Protein AF-A0ABD6PM52-F1 (afdb_monomer)

Foldseek 3Di:
DWWFADPPPRDTDDDDVVVCVVVVQWDQDPPPRDIDRSVCRTPVRDPCPVPDDDPPPPPVVVVVVVVVVVVVVVPPDPVNVVVVVVVVVVPPPPPPVVVVVVCVVVVVVVVVVVVVVVVVVVVVVVVVVVD

Structure (mmCIF, N/CA/C/O backbone):
data_AF-A0ABD6PM52-F1
#
_entry.id   AF-A0ABD6PM52-F1
#
loop_
_atom_site.group_PDB
_atom_site.id
_atom_site.type_symbol
_atom_site.label_atom_id
_atom_site.label_alt_id
_atom_site.label_comp_id
_atom_site.label_asym_id
_atom_site.label_entity_id
_atom_site.label_seq_id
_atom_site.pdbx_PDB_ins_code
_atom_site.Cartn_x
_atom_site.Cartn_y
_atom_site.Cartn_z
_atom_site.occupancy
_atom_site.B_iso_or_equiv
_atom_site.auth_seq_id
_atom_site.auth_comp_id
_atom_site.auth_asym_id
_atom_site.auth_atom_id
_atom_site.pdbx_PDB_model_num
ATOM 1 N N . M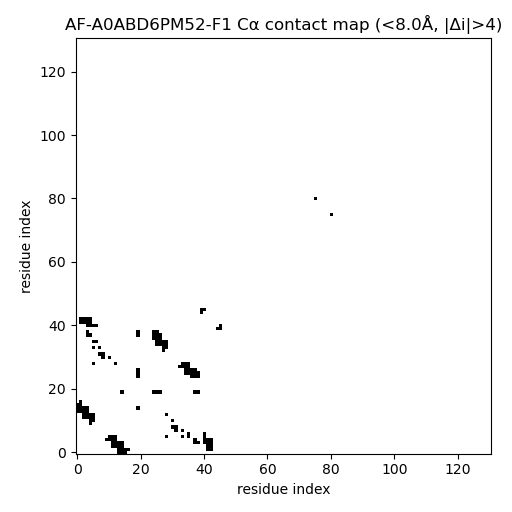ET A 1 1 ? 11.522 3.723 -13.316 1.00 51.62 1 MET A N 1
ATOM 2 C CA . MET A 1 1 ? 11.731 3.542 -11.863 1.00 51.62 1 MET A CA 1
ATOM 3 C C . MET A 1 1 ? 13.218 3.718 -11.607 1.00 51.62 1 MET A C 1
ATOM 5 O O . MET A 1 1 ? 13.972 3.027 -12.286 1.00 51.62 1 MET A O 1
ATOM 9 N N . PRO A 1 2 ? 13.661 4.664 -10.762 1.00 59.06 2 PRO A N 1
ATOM 10 C CA . PRO A 1 2 ? 15.088 4.874 -10.553 1.00 59.06 2 PRO A CA 1
ATOM 11 C C . PRO A 1 2 ? 15.683 3.720 -9.741 1.00 59.06 2 PRO A C 1
ATOM 13 O O . PRO A 1 2 ? 15.197 3.384 -8.662 1.00 59.06 2 PRO A O 1
ATOM 16 N N . ALA A 1 3 ? 16.731 3.104 -10.282 1.00 70.81 3 ALA A N 1
ATOM 17 C CA . ALA A 1 3 ? 17.592 2.206 -9.533 1.00 70.81 3 ALA A CA 1
ATOM 18 C C . ALA A 1 3 ? 18.664 3.055 -8.831 1.00 70.81 3 ALA A C 1
ATOM 20 O O . ALA A 1 3 ? 19.310 3.898 -9.459 1.00 70.81 3 ALA A O 1
ATOM 21 N N . CYS A 1 4 ? 18.828 2.874 -7.524 1.00 73.06 4 CYS A N 1
ATOM 22 C CA . CYS A 1 4 ? 19.946 3.433 -6.766 1.00 73.06 4 CYS A CA 1
ATOM 23 C C . CYS A 1 4 ? 20.904 2.306 -6.380 1.00 73.06 4 CYS A C 1
ATOM 25 O O . CYS A 1 4 ? 20.461 1.227 -5.986 1.00 73.06 4 CYS A O 1
ATOM 27 N N . SER A 1 5 ? 22.210 2.541 -6.482 1.00 82.06 5 SER A N 1
ATOM 28 C CA . SER A 1 5 ? 23.227 1.519 -6.199 1.00 82.06 5 SER A CA 1
ATOM 29 C C . SER A 1 5 ? 23.930 1.802 -4.877 1.00 82.06 5 SER A C 1
ATOM 31 O O . SER A 1 5 ? 24.380 2.918 -4.633 1.00 82.06 5 SER A O 1
ATOM 33 N N . CYS A 1 6 ? 24.051 0.789 -4.017 1.00 81.25 6 CYS A N 1
ATOM 34 C CA . CYS A 1 6 ? 24.754 0.939 -2.741 1.00 81.25 6 CYS A CA 1
ATOM 35 C C . CYS A 1 6 ? 26.278 1.104 -2.951 1.00 81.25 6 CYS A C 1
ATOM 37 O O . CYS A 1 6 ? 26.865 0.292 -3.673 1.00 81.25 6 CYS A O 1
ATOM 39 N N . PRO A 1 7 ? 26.955 2.054 -2.275 1.00 80.50 7 PRO A N 1
ATOM 40 C CA . PRO A 1 7 ? 28.397 2.282 -2.441 1.00 80.50 7 PRO A CA 1
ATOM 41 C C . PRO A 1 7 ? 29.282 1.144 -1.905 1.00 80.50 7 PRO A C 1
ATOM 43 O O . PRO A 1 7 ? 30.396 0.959 -2.384 1.00 80.50 7 PRO A O 1
ATOM 46 N N . HIS A 1 8 ? 28.794 0.350 -0.947 1.00 77.94 8 HIS A N 1
ATOM 47 C CA . H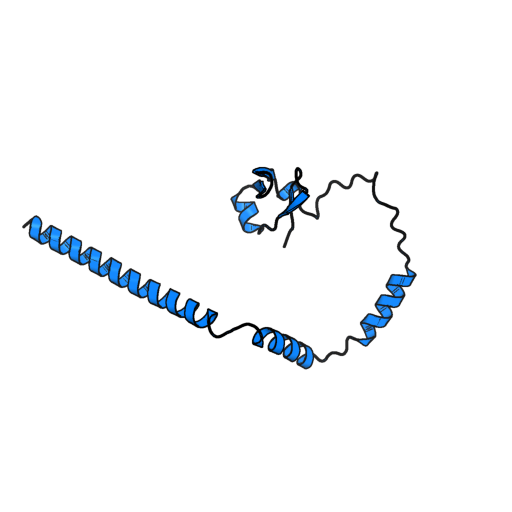IS A 1 8 ? 29.591 -0.703 -0.302 1.00 77.94 8 HIS A CA 1
ATOM 48 C C . HIS A 1 8 ? 29.500 -2.058 -1.006 1.00 77.94 8 HIS A C 1
ATOM 50 O O . HIS A 1 8 ? 30.492 -2.770 -1.113 1.00 77.94 8 HIS A O 1
ATOM 56 N N . CYS A 1 9 ? 28.312 -2.433 -1.485 1.00 79.50 9 CYS A N 1
ATOM 57 C CA . CYS A 1 9 ? 28.065 -3.763 -2.055 1.00 79.50 9 CYS A CA 1
ATOM 58 C C . CYS A 1 9 ? 27.615 -3.736 -3.519 1.00 79.50 9 CYS A C 1
ATOM 60 O O . CYS A 1 9 ? 27.321 -4.792 -4.077 1.00 79.50 9 CYS A O 1
ATOM 62 N N . LYS A 1 10 ? 27.506 -2.544 -4.130 1.00 78.38 10 LYS A N 1
ATOM 63 C CA . LYS A 1 10 ? 27.054 -2.322 -5.518 1.00 78.38 10 LYS A CA 1
ATOM 64 C C . LYS A 1 10 ? 25.714 -2.987 -5.861 1.00 78.38 10 LYS A C 1
ATOM 66 O O . LYS A 1 10 ? 25.380 -3.151 -7.029 1.00 78.38 10 LYS A O 1
ATOM 71 N N . THR A 1 11 ? 24.930 -3.366 -4.850 1.00 80.88 11 THR A N 1
ATOM 72 C CA . THR A 1 11 ? 23.628 -3.999 -5.060 1.00 80.88 11 THR A CA 1
ATOM 73 C C . THR A 1 11 ? 22.642 -2.944 -5.567 1.00 80.88 11 THR A C 1
ATOM 75 O O . THR A 1 11 ? 22.544 -1.881 -4.938 1.00 80.88 11 THR A O 1
ATOM 78 N N . PRO A 1 12 ? 21.911 -3.212 -6.665 1.00 77.12 12 PRO A N 1
ATOM 79 C CA . PRO A 1 12 ? 20.865 -2.323 -7.137 1.00 77.12 12 PRO A CA 1
ATOM 80 C C . PRO A 1 12 ? 19.674 -2.382 -6.184 1.00 77.12 12 PRO A C 1
ATOM 82 O O . PRO A 1 12 ? 19.214 -3.455 -5.785 1.00 77.12 12 PRO A O 1
ATOM 85 N N . HIS A 1 13 ? 19.163 -1.217 -5.828 1.00 78.88 13 HIS A N 1
ATOM 86 C CA . HIS A 1 13 ? 18.011 -1.071 -4.965 1.00 78.88 13 HIS A CA 1
ATOM 87 C C . HIS A 1 13 ? 16.935 -0.260 -5.682 1.00 78.88 13 HIS A C 1
ATOM 89 O O . HIS A 1 13 ? 17.209 0.778 -6.285 1.00 78.88 13 HIS A O 1
ATOM 95 N N . TRP A 1 14 ? 15.709 -0.773 -5.640 1.00 78.50 14 TRP A N 1
ATOM 96 C CA . TRP A 1 14 ? 14.561 -0.204 -6.330 1.00 78.50 14 TRP A CA 1
ATOM 97 C C . TRP A 1 14 ? 13.684 0.481 -5.298 1.00 78.50 14 TRP A C 1
ATOM 99 O O . TRP A 1 14 ? 13.029 -0.189 -4.499 1.00 78.50 14 TRP A O 1
ATOM 109 N N . VAL A 1 15 ? 13.677 1.811 -5.306 1.00 75.00 15 VAL A N 1
ATOM 110 C CA . VAL A 1 15 ? 12.892 2.595 -4.350 1.00 75.00 15 VAL A CA 1
ATOM 111 C C . VAL A 1 15 ? 12.025 3.583 -5.105 1.00 75.00 15 VAL A C 1
ATOM 113 O O . VAL A 1 15 ? 12.439 4.174 -6.100 1.00 75.00 15 VAL A O 1
ATOM 116 N N . LYS A 1 16 ? 10.783 3.738 -4.648 1.00 77.88 16 LYS A N 1
ATOM 117 C CA . LYS A 1 16 ? 9.847 4.709 -5.217 1.00 77.88 16 LYS A CA 1
ATOM 118 C C . LYS A 1 16 ? 10.243 6.112 -4.760 1.00 77.88 16 LYS A C 1
ATOM 120 O O . LYS A 1 16 ? 10.521 6.314 -3.579 1.00 77.88 16 LYS A O 1
ATOM 125 N N . ASP A 1 17 ? 10.160 7.094 -5.652 1.00 72.81 17 ASP A N 1
ATOM 126 C CA . ASP A 1 17 ? 10.497 8.494 -5.346 1.00 72.81 17 ASP A CA 1
ATOM 127 C C . ASP A 1 17 ? 9.689 9.059 -4.165 1.00 72.81 17 ASP A C 1
ATOM 129 O O . ASP A 1 17 ? 10.206 9.818 -3.349 1.00 72.81 17 ASP A O 1
ATOM 133 N N . ALA A 1 18 ? 8.437 8.614 -4.005 1.00 72.56 18 ALA A N 1
ATOM 134 C CA . ALA A 1 18 ? 7.596 8.968 -2.862 1.00 72.56 18 ALA A CA 1
ATOM 135 C C . ALA A 1 18 ? 8.200 8.524 -1.516 1.00 72.56 18 ALA A C 1
ATOM 137 O O . ALA A 1 18 ? 8.123 9.263 -0.540 1.00 72.56 18 ALA A O 1
ATOM 138 N N . GLN A 1 19 ? 8.837 7.350 -1.461 1.00 67.44 19 GLN A N 1
ATOM 139 C CA . GLN A 1 19 ? 9.495 6.857 -0.246 1.00 67.44 19 GLN A CA 1
ATOM 140 C C . GLN A 1 19 ? 10.829 7.569 0.004 1.00 67.44 19 GLN A C 1
ATOM 142 O O . GLN A 1 19 ? 11.157 7.852 1.154 1.00 67.44 19 GLN A O 1
ATOM 147 N N . LEU A 1 20 ? 11.553 7.940 -1.058 1.00 73.62 20 LEU A N 1
ATOM 148 C CA . LEU A 1 20 ? 12.747 8.784 -0.944 1.00 73.62 20 LEU A CA 1
ATOM 149 C C . LEU A 1 20 ? 12.411 10.162 -0.363 1.00 73.62 20 LEU A C 1
ATOM 151 O O . LEU A 1 20 ? 13.132 10.639 0.508 1.00 73.62 20 LEU A O 1
ATOM 155 N N . ASN A 1 21 ? 11.317 10.787 -0.800 1.00 71.56 21 ASN A N 1
ATOM 156 C CA . ASN A 1 21 ? 10.914 12.104 -0.299 1.00 71.56 21 ASN A CA 1
ATOM 157 C C . ASN A 1 21 ? 10.505 12.070 1.183 1.00 71.56 21 ASN A C 1
ATOM 159 O O . ASN A 1 21 ? 10.819 13.003 1.918 1.00 71.56 21 ASN A O 1
ATOM 163 N N . VAL A 1 22 ? 9.868 10.984 1.637 1.00 78.50 22 VAL A N 1
ATOM 164 C CA . VAL A 1 22 ? 9.499 10.784 3.052 1.00 78.50 22 VAL A CA 1
ATOM 165 C C . VAL A 1 22 ? 10.736 10.557 3.931 1.00 78.50 22 VAL A C 1
ATOM 167 O O . VAL A 1 22 ? 10.799 11.076 5.041 1.00 78.50 22 VAL A O 1
ATOM 170 N N . ALA A 1 23 ? 11.742 9.832 3.435 1.00 69.69 23 ALA A N 1
ATOM 171 C CA . ALA A 1 23 ? 12.948 9.476 4.189 1.00 69.69 23 ALA A CA 1
ATOM 172 C C . ALA A 1 23 ? 14.115 10.477 4.040 1.00 69.69 23 ALA A C 1
ATOM 174 O O . ALA A 1 23 ? 15.269 10.116 4.273 1.00 69.69 23 ALA A O 1
ATOM 175 N N . GLN A 1 24 ? 13.856 11.712 3.586 1.00 70.44 24 GLN A N 1
ATOM 176 C CA . GLN A 1 24 ? 14.893 12.714 3.264 1.00 70.44 24 GLN A CA 1
ATOM 177 C C . GLN A 1 24 ? 15.982 12.204 2.290 1.00 70.44 24 GLN A C 1
ATOM 179 O O . GLN A 1 24 ? 17.095 12.728 2.227 1.00 70.44 24 GLN A O 1
ATOM 184 N N . GLY A 1 25 ? 15.661 11.179 1.501 1.00 74.06 25 GLY A N 1
ATOM 185 C CA . GLY A 1 25 ? 16.560 10.541 0.551 1.00 74.06 25 GLY A CA 1
ATOM 186 C C . GLY A 1 25 ? 17.493 9.487 1.146 1.00 74.06 25 GLY A C 1
ATOM 187 O O . GLY A 1 25 ? 18.341 9.006 0.402 1.00 74.06 25 GLY A O 1
ATOM 188 N N . PHE A 1 26 ? 17.370 9.108 2.421 1.00 78.69 26 PHE A N 1
ATOM 189 C CA . PHE A 1 26 ? 18.187 8.049 3.019 1.00 78.69 26 PHE A CA 1
ATOM 190 C C . PHE A 1 26 ? 17.528 6.678 2.907 1.00 78.69 26 PHE A C 1
ATOM 192 O O . PHE A 1 26 ? 16.336 6.519 3.164 1.00 78.69 26 PHE A O 1
ATOM 199 N N . VAL A 1 27 ? 18.325 5.672 2.555 1.00 82.62 27 VAL A N 1
ATOM 200 C CA . VAL A 1 27 ? 17.895 4.274 2.487 1.00 82.62 27 VAL A CA 1
ATOM 201 C C . VAL A 1 27 ? 18.959 3.379 3.112 1.00 82.62 27 VAL A C 1
ATOM 203 O O . VAL A 1 27 ? 20.157 3.666 3.045 1.00 82.62 27 VAL A O 1
ATOM 206 N N . VAL A 1 28 ? 18.518 2.288 3.733 1.00 83.88 28 VAL A N 1
ATOM 207 C CA . VAL A 1 28 ? 19.406 1.268 4.295 1.00 83.88 28 VAL A CA 1
ATOM 208 C C . VAL A 1 28 ? 19.527 0.134 3.289 1.00 83.88 28 VAL A C 1
ATOM 210 O O . VAL A 1 28 ? 18.526 -0.422 2.837 1.00 83.88 28 VAL A O 1
ATOM 213 N N . CYS A 1 29 ? 20.756 -0.226 2.928 1.00 82.56 29 CYS A N 1
ATOM 214 C CA . CYS A 1 29 ? 20.980 -1.375 2.066 1.00 82.56 29 CYS A CA 1
ATOM 215 C C . CYS A 1 29 ? 20.607 -2.674 2.791 1.00 82.56 29 CYS A C 1
ATOM 217 O O . CYS A 1 29 ? 21.146 -2.970 3.854 1.00 82.56 29 CYS A O 1
ATOM 219 N N . THR A 1 30 ? 19.776 -3.513 2.176 1.00 81.75 30 THR A N 1
ATOM 220 C CA . THR A 1 30 ? 19.378 -4.816 2.737 1.00 81.75 30 THR A CA 1
ATOM 221 C C . THR A 1 30 ? 20.507 -5.849 2.790 1.00 81.75 30 THR A C 1
ATOM 223 O O . THR A 1 30 ? 20.371 -6.862 3.466 1.00 81.75 30 THR A O 1
ATOM 226 N N . ARG A 1 31 ? 21.619 -5.621 2.078 1.00 83.44 31 ARG A N 1
ATOM 227 C CA . ARG A 1 31 ? 22.753 -6.559 2.004 1.00 83.44 31 ARG A CA 1
ATOM 228 C C . ARG A 1 31 ? 23.874 -6.235 2.977 1.00 83.44 31 ARG A C 1
ATOM 230 O O . ARG A 1 31 ? 24.409 -7.138 3.601 1.00 83.44 31 ARG A O 1
ATOM 237 N N . CYS A 1 32 ? 24.248 -4.962 3.079 1.00 82.88 32 CYS A N 1
ATOM 238 C CA . CYS A 1 32 ? 25.374 -4.532 3.910 1.00 82.88 32 CYS A CA 1
ATOM 239 C C . CYS A 1 32 ? 24.952 -3.669 5.101 1.00 82.88 32 CYS A C 1
ATOM 241 O O . CYS A 1 32 ? 25.817 -3.144 5.796 1.00 82.88 32 CYS A O 1
ATOM 243 N N . SER A 1 33 ? 23.646 -3.462 5.313 1.00 83.50 33 SER A N 1
ATOM 244 C CA . SER A 1 33 ? 23.082 -2.591 6.360 1.00 83.50 33 SER A CA 1
ATOM 245 C C . SER A 1 33 ? 23.614 -1.148 6.368 1.00 83.50 33 SER A C 1
ATOM 247 O O . SER A 1 33 ? 23.375 -0.399 7.307 1.00 83.50 33 SER A O 1
ATOM 249 N N . GLY A 1 34 ? 24.313 -0.730 5.309 1.00 81.88 34 GLY A N 1
ATOM 250 C CA . GLY A 1 34 ? 24.860 0.616 5.187 1.00 81.88 34 GLY A CA 1
ATOM 251 C C . GLY A 1 34 ? 23.755 1.619 4.880 1.00 81.88 34 GLY A C 1
ATOM 252 O O . GLY A 1 34 ? 22.952 1.389 3.971 1.00 81.88 34 GLY A O 1
ATOM 253 N N . MET A 1 35 ? 23.727 2.725 5.620 1.00 81.19 35 MET A N 1
ATOM 254 C CA . MET A 1 35 ? 22.847 3.858 5.349 1.00 81.19 35 MET A CA 1
ATOM 255 C C . MET A 1 35 ? 23.508 4.771 4.318 1.00 81.19 35 MET A C 1
ATOM 257 O O . MET A 1 35 ? 24.648 5.195 4.499 1.00 81.19 35 MET A O 1
ATOM 261 N N . PHE A 1 36 ? 22.807 5.065 3.229 1.00 81.06 36 PHE A N 1
ATOM 262 C CA . PHE A 1 36 ? 23.309 5.957 2.187 1.00 81.06 36 PHE A CA 1
ATOM 263 C C . PHE A 1 36 ? 22.186 6.829 1.637 1.00 81.06 36 PHE A C 1
ATOM 265 O O . PHE A 1 36 ? 21.003 6.485 1.706 1.00 81.06 36 PHE A O 1
ATOM 272 N N . LYS A 1 37 ? 22.560 7.985 1.093 1.00 81.06 37 LYS A N 1
ATOM 273 C CA . LYS A 1 37 ? 21.614 8.913 0.488 1.00 81.06 37 LYS A CA 1
ATOM 274 C C . LYS A 1 37 ? 21.339 8.477 -0.947 1.00 81.06 37 LYS A C 1
ATOM 276 O O . LYS A 1 37 ? 22.133 8.727 -1.846 1.00 81.06 37 LYS A O 1
ATOM 281 N N . ALA A 1 38 ? 20.216 7.798 -1.161 1.00 77.25 38 ALA A N 1
ATOM 282 C CA . ALA A 1 38 ? 19.805 7.256 -2.452 1.00 77.25 38 ALA A CA 1
ATOM 283 C C . ALA A 1 38 ? 19.850 8.303 -3.568 1.00 77.25 38 ALA A C 1
ATOM 285 O O . ALA A 1 38 ? 20.236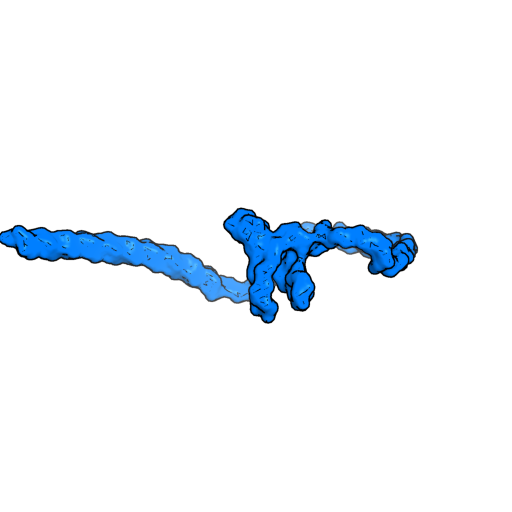 7.953 -4.676 1.00 77.25 38 ALA A O 1
ATOM 286 N N . LYS A 1 39 ? 19.519 9.571 -3.255 1.00 72.50 39 LYS A N 1
ATOM 287 C CA . LYS A 1 39 ? 19.469 10.701 -4.201 1.00 72.50 39 LYS A CA 1
ATOM 288 C C . LYS A 1 39 ? 20.802 10.984 -4.910 1.00 72.50 39 LYS A C 1
ATOM 290 O O . LYS A 1 39 ? 20.789 11.401 -6.064 1.00 72.50 39 LYS A O 1
ATOM 295 N N . ASP A 1 40 ? 21.918 10.718 -4.240 1.00 71.31 40 ASP A N 1
ATOM 296 C CA . ASP A 1 40 ? 23.263 11.001 -4.752 1.00 71.31 40 ASP A CA 1
ATOM 297 C C . ASP A 1 40 ? 23.830 9.822 -5.571 1.00 71.31 40 ASP A C 1
ATOM 299 O O . ASP A 1 40 ? 24.808 9.980 -6.288 1.00 71.31 40 ASP A O 1
ATOM 303 N N . TYR A 1 41 ? 23.190 8.646 -5.506 1.00 69.38 41 TYR A N 1
ATOM 304 C CA . TYR A 1 41 ? 23.624 7.412 -6.178 1.00 69.38 41 TYR A CA 1
ATOM 305 C C . TYR A 1 41 ? 22.549 6.826 -7.108 1.00 69.38 41 TYR A C 1
ATOM 307 O O . TYR A 1 41 ? 22.514 5.613 -7.352 1.00 69.38 41 TYR A O 1
ATOM 315 N N . LEU A 1 42 ? 21.647 7.668 -7.628 1.00 71.12 42 LEU A N 1
ATOM 316 C CA . LEU A 1 42 ? 20.781 7.269 -8.740 1.00 71.12 42 LEU A CA 1
ATOM 317 C C . LEU A 1 42 ? 21.663 6.937 -9.944 1.00 71.12 42 LEU A C 1
ATOM 319 O O . LEU A 1 42 ? 22.606 7.669 -10.239 1.00 71.12 42 LEU A O 1
ATOM 323 N N . SER A 1 43 ? 21.303 5.906 -10.710 1.00 58.62 43 SER A N 1
ATOM 324 C CA . SER A 1 43 ? 22.015 5.514 -11.940 1.00 58.62 43 SER A CA 1
ATOM 325 C C . SER A 1 43 ? 22.111 6.607 -13.028 1.00 58.62 43 SER A C 1
ATOM 327 O O . SER A 1 43 ? 22.692 6.353 -14.076 1.00 58.62 43 SER A O 1
ATOM 329 N N . GLY A 1 44 ? 21.560 7.807 -12.802 1.00 55.41 44 GLY A N 1
ATOM 330 C CA . GLY A 1 44 ? 21.697 8.988 -13.663 1.00 55.41 44 GLY A CA 1
ATOM 331 C C . GLY A 1 44 ? 22.569 10.123 -13.101 1.00 55.41 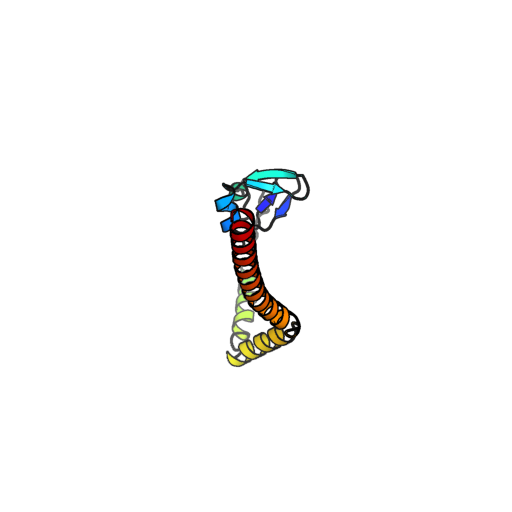44 GLY A C 1
ATOM 332 O O . GLY A 1 44 ? 22.729 11.127 -13.785 1.00 55.41 44 GLY A O 1
ATOM 333 N N . ASN A 1 45 ? 23.113 9.999 -11.884 1.00 53.34 45 ASN A N 1
ATOM 334 C CA . ASN A 1 45 ? 23.979 11.007 -11.252 1.00 53.34 45 ASN A CA 1
ATOM 335 C C . ASN A 1 45 ? 25.255 10.356 -10.701 1.00 53.34 45 ASN A C 1
ATOM 337 O O . ASN A 1 45 ? 25.606 10.490 -9.534 1.00 53.34 45 ASN A O 1
ATOM 341 N N . LEU A 1 46 ? 25.934 9.580 -11.547 1.00 54.53 46 LEU A N 1
ATOM 342 C CA . LEU A 1 46 ? 27.330 9.270 -11.282 1.00 54.53 46 LEU A CA 1
ATOM 343 C C . LEU A 1 46 ? 28.121 10.558 -11.563 1.00 54.53 46 LEU A C 1
ATOM 345 O O . LEU A 1 46 ? 27.913 11.130 -12.639 1.00 54.53 46 LEU A O 1
ATOM 349 N N . PRO A 1 47 ? 29.016 11.031 -10.674 1.00 46.38 47 PRO A N 1
ATOM 350 C CA . PRO A 1 47 ? 30.022 11.991 -11.094 1.00 46.38 47 PRO A CA 1
ATOM 351 C C . PRO A 1 47 ? 30.771 11.335 -12.251 1.00 46.38 47 PRO A C 1
ATOM 353 O O . PRO A 1 47 ? 31.409 10.295 -12.087 1.00 46.38 47 PRO A O 1
ATOM 356 N N . ALA A 1 48 ? 30.579 11.880 -13.449 1.00 48.00 48 ALA A N 1
ATOM 357 C CA . ALA A 1 48 ? 31.302 11.469 -14.631 1.00 48.00 48 ALA A CA 1
ATOM 358 C C . ALA A 1 48 ? 32.757 11.867 -14.404 1.00 48.00 48 ALA A C 1
ATOM 360 O O . ALA A 1 48 ? 33.147 12.981 -14.732 1.00 48.00 48 ALA A O 1
ATOM 361 N N . ASP A 1 49 ? 33.535 10.992 -13.772 1.00 48.84 49 ASP A N 1
ATOM 362 C CA . ASP A 1 49 ? 34.981 11.099 -13.812 1.00 48.84 49 ASP A CA 1
ATOM 363 C C . ASP A 1 49 ? 35.396 10.770 -15.258 1.00 48.84 49 ASP A C 1
ATOM 365 O O . ASP A 1 49 ? 35.219 9.628 -15.706 1.00 48.84 49 ASP A O 1
ATOM 369 N N . PRO A 1 50 ? 35.860 11.760 -16.046 1.00 54.78 50 PRO A N 1
ATOM 370 C CA . PRO A 1 50 ? 36.146 11.576 -17.466 1.00 54.78 50 PRO A CA 1
ATOM 371 C C . PRO A 1 50 ? 37.360 10.665 -17.717 1.00 54.78 50 PRO A C 1
ATOM 373 O O . PRO A 1 50 ? 37.671 10.376 -18.870 1.00 54.78 50 PRO A O 1
ATOM 376 N N . ALA A 1 51 ? 38.048 10.201 -16.670 1.00 58.53 51 ALA A N 1
ATOM 377 C CA . ALA A 1 51 ? 39.284 9.436 -16.783 1.00 58.53 51 ALA A CA 1
ATOM 378 C C . ALA A 1 51 ? 39.104 7.944 -17.140 1.00 58.53 51 ALA A C 1
ATOM 380 O O . ALA A 1 51 ? 40.087 7.294 -17.489 1.00 58.53 51 ALA A O 1
ATOM 381 N N . HIS A 1 52 ? 37.889 7.380 -17.079 1.00 56.72 52 HIS A N 1
ATOM 382 C CA . HIS A 1 52 ? 37.695 5.928 -17.244 1.00 56.72 52 HIS A CA 1
ATOM 383 C C . HIS A 1 52 ? 36.488 5.503 -18.099 1.00 56.72 52 HIS A C 1
ATOM 385 O O . HIS A 1 52 ? 35.884 4.457 -17.854 1.00 56.72 52 HIS A O 1
ATOM 391 N N . LEU A 1 53 ? 36.160 6.247 -19.159 1.00 48.00 53 LEU A N 1
ATOM 392 C CA . LEU A 1 53 ? 35.302 5.694 -20.213 1.00 48.00 53 LEU A CA 1
ATOM 393 C C . LEU A 1 53 ? 36.161 4.954 -21.255 1.00 48.00 53 LEU A C 1
ATOM 395 O O . LEU A 1 53 ? 37.086 5.558 -21.802 1.00 48.00 53 LEU A O 1
ATOM 399 N N . PRO A 1 54 ? 35.879 3.673 -21.578 1.00 50.12 54 PRO A N 1
ATOM 400 C CA . PRO A 1 54 ? 36.441 3.070 -22.777 1.00 50.12 54 PRO A CA 1
ATOM 401 C C . PRO A 1 54 ? 35.926 3.871 -23.974 1.00 50.12 54 PRO A C 1
ATOM 403 O O . PRO A 1 54 ? 34.736 4.180 -24.047 1.00 50.12 54 PRO A O 1
ATOM 406 N N . VAL A 1 55 ? 36.835 4.239 -24.878 1.00 50.88 55 VAL A N 1
ATOM 407 C CA . VAL A 1 55 ? 36.545 4.983 -26.109 1.00 50.88 55 VAL A CA 1
ATOM 408 C C . VAL A 1 55 ? 35.321 4.365 -26.785 1.00 50.88 55 VAL A C 1
ATOM 410 O O . VAL A 1 55 ? 35.384 3.257 -27.316 1.00 50.88 55 VAL A O 1
ATOM 413 N N . ALA A 1 56 ? 34.191 5.069 -26.732 1.00 54.12 56 ALA A N 1
ATOM 414 C CA . ALA A 1 56 ? 32.991 4.677 -27.444 1.00 54.12 56 ALA A CA 1
ATOM 415 C C . ALA A 1 56 ? 33.256 4.898 -28.934 1.00 54.12 56 ALA A C 1
ATOM 417 O O . ALA A 1 56 ? 33.059 5.990 -29.464 1.00 54.12 56 ALA A O 1
ATOM 418 N N . VAL A 1 57 ? 33.742 3.857 -29.607 1.00 54.09 57 VAL A N 1
ATOM 419 C CA . VAL A 1 57 ? 33.737 3.793 -31.066 1.00 54.09 57 VAL A CA 1
ATOM 420 C C . VAL A 1 57 ? 32.279 3.608 -31.473 1.00 54.09 57 VAL A C 1
ATOM 422 O O . VAL A 1 57 ? 31.747 2.499 -31.506 1.00 54.09 57 VAL A O 1
ATOM 425 N N . THR A 1 58 ? 31.592 4.720 -31.702 1.00 55.72 58 THR A N 1
ATOM 426 C CA . THR A 1 58 ? 30.259 4.736 -32.292 1.00 55.72 58 THR A CA 1
ATOM 427 C C . THR A 1 58 ? 30.401 4.400 -33.771 1.00 55.72 58 THR A C 1
ATOM 429 O O . THR A 1 58 ? 30.599 5.270 -34.615 1.00 55.72 58 THR A O 1
ATOM 432 N N . ASP A 1 59 ? 30.327 3.112 -34.108 1.00 52.62 59 ASP A N 1
ATOM 433 C CA . ASP A 1 59 ? 30.244 2.705 -35.507 1.00 52.62 59 ASP A CA 1
ATOM 434 C C . ASP A 1 59 ? 28.871 3.122 -36.058 1.00 52.62 59 ASP A C 1
ATOM 436 O O . ASP A 1 59 ? 27.849 2.446 -35.899 1.00 52.62 59 ASP A O 1
ATOM 440 N N . VAL A 1 60 ? 28.843 4.305 -36.676 1.00 61.19 60 VAL A N 1
ATOM 441 C CA . VAL A 1 60 ? 27.671 4.942 -37.296 1.00 61.19 60 VAL A CA 1
ATOM 442 C C . VAL A 1 60 ? 26.968 3.990 -38.278 1.00 61.19 60 VAL A C 1
ATOM 444 O O . VAL A 1 60 ? 25.761 4.111 -38.512 1.00 61.19 60 VAL A O 1
ATOM 447 N N . ARG A 1 61 ? 27.681 2.988 -38.816 1.00 53.66 61 ARG A N 1
ATOM 448 C CA . ARG A 1 61 ? 27.125 2.008 -39.758 1.00 53.66 61 ARG A CA 1
ATOM 449 C C . ARG A 1 61 ? 26.164 1.016 -39.100 1.00 53.66 61 ARG A C 1
ATOM 451 O O . ARG A 1 61 ? 25.221 0.585 -39.765 1.00 53.66 61 ARG A O 1
ATOM 458 N N . LEU A 1 62 ? 26.334 0.691 -37.814 1.00 58.38 62 LEU A N 1
ATOM 459 C CA . LEU A 1 62 ? 25.434 -0.235 -37.115 1.00 58.38 62 LEU A CA 1
ATOM 460 C C . LEU A 1 62 ? 24.063 0.410 -36.861 1.00 58.38 62 LEU A C 1
ATOM 462 O O . LEU A 1 62 ? 23.026 -0.203 -37.113 1.00 58.38 62 LEU A O 1
ATOM 466 N N . VAL A 1 63 ? 24.056 1.684 -36.453 1.00 59.34 63 VAL A N 1
ATOM 467 C CA . VAL A 1 63 ? 22.823 2.459 -36.227 1.00 59.34 63 VAL A CA 1
ATOM 468 C C . VAL A 1 63 ? 22.022 2.614 -37.523 1.00 59.34 63 VAL A C 1
ATOM 470 O O . VAL A 1 63 ? 20.799 2.479 -37.509 1.00 59.34 63 VAL A O 1
ATOM 473 N N . HIS A 1 64 ? 22.694 2.823 -38.660 1.00 60.78 64 HIS A N 1
ATOM 474 C CA . HIS A 1 64 ? 22.013 2.959 -39.951 1.00 60.78 64 HIS A CA 1
ATOM 475 C C . HIS A 1 64 ? 21.347 1.650 -40.417 1.00 60.78 64 HIS A C 1
ATOM 477 O O . HIS A 1 64 ? 20.253 1.676 -40.982 1.00 60.78 64 HIS A O 1
ATOM 483 N N . ASN A 1 65 ? 21.963 0.497 -40.135 1.00 59.50 65 ASN A N 1
ATOM 484 C CA . ASN A 1 65 ? 21.417 -0.813 -40.503 1.00 59.50 65 ASN A CA 1
ATOM 485 C C . ASN A 1 65 ? 20.222 -1.212 -39.612 1.00 59.50 65 ASN A C 1
ATOM 487 O O . ASN A 1 65 ? 19.211 -1.722 -40.098 1.00 59.50 65 ASN A O 1
ATOM 491 N N . ILE A 1 66 ? 20.292 -0.890 -38.316 1.00 60.38 66 ILE A N 1
ATOM 492 C CA . ILE A 1 66 ? 19.190 -1.099 -37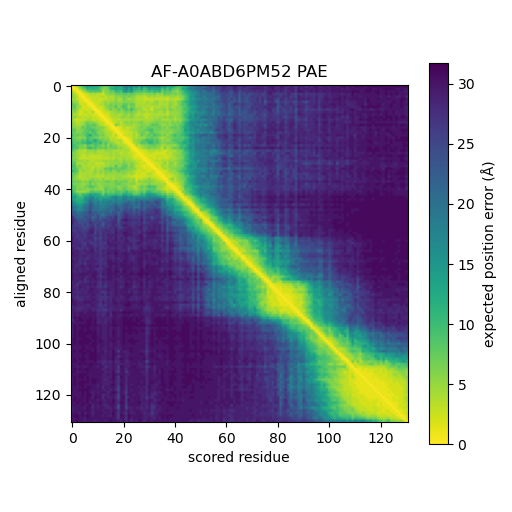.363 1.00 60.38 66 ILE A CA 1
ATOM 493 C C . ILE A 1 66 ? 17.995 -0.191 -37.707 1.00 60.38 66 ILE A C 1
ATOM 495 O O . ILE A 1 66 ? 16.850 -0.648 -37.708 1.00 60.38 66 ILE A O 1
ATOM 499 N N . GLY A 1 67 ? 18.244 1.067 -38.090 1.00 57.56 67 GLY A N 1
ATOM 500 C CA . GLY A 1 67 ? 17.192 2.006 -38.498 1.00 57.56 67 GLY A CA 1
ATOM 501 C C . GLY A 1 67 ? 16.373 1.528 -39.706 1.00 57.56 67 GLY A C 1
ATOM 502 O O . GLY A 1 67 ? 15.148 1.663 -39.718 1.00 57.56 67 GLY A O 1
ATOM 503 N N . ALA A 1 68 ? 17.019 0.898 -40.692 1.00 60.69 68 ALA A N 1
ATOM 504 C CA . ALA A 1 68 ? 16.345 0.375 -41.883 1.00 60.69 68 ALA A CA 1
ATOM 505 C C . ALA A 1 68 ? 15.490 -0.881 -41.610 1.00 60.69 68 ALA A C 1
ATOM 507 O O . ALA A 1 68 ? 14.492 -1.107 -42.302 1.00 60.69 68 ALA A O 1
ATOM 508 N N . GLN A 1 69 ? 15.845 -1.695 -40.608 1.00 57.94 69 GLN A N 1
ATOM 509 C CA . GLN A 1 69 ? 15.063 -2.879 -40.227 1.00 57.94 69 GLN A CA 1
ATOM 510 C C . GLN A 1 69 ? 13.822 -2.528 -39.396 1.00 57.94 69 GLN A C 1
ATOM 512 O O . GLN A 1 69 ? 12.760 -3.119 -39.606 1.00 57.94 69 GLN A O 1
ATOM 517 N N . ILE A 1 70 ? 13.911 -1.529 -38.513 1.00 55.47 70 ILE A N 1
ATOM 518 C CA . ILE A 1 70 ? 12.790 -1.125 -37.646 1.00 55.47 70 ILE A CA 1
ATOM 519 C C . ILE A 1 70 ? 11.649 -0.491 -38.461 1.00 55.47 70 ILE A C 1
ATOM 521 O O . ILE A 1 70 ? 10.477 -0.715 -38.154 1.00 55.47 70 ILE A O 1
ATOM 525 N N . LEU A 1 71 ? 11.962 0.207 -39.560 1.00 54.16 71 LEU A N 1
ATOM 526 C CA . LEU A 1 71 ? 10.944 0.817 -40.426 1.00 54.16 71 LEU A CA 1
ATOM 527 C C . LEU A 1 71 ? 10.039 -0.211 -41.136 1.00 54.16 71 LEU A C 1
ATOM 529 O O . LEU A 1 71 ? 8.905 0.109 -41.490 1.00 54.16 71 LEU A O 1
ATOM 533 N N . LYS A 1 72 ? 10.511 -1.449 -41.347 1.00 53.56 72 LYS A N 1
ATOM 534 C CA . LYS A 1 72 ? 9.717 -2.509 -41.998 1.00 53.56 72 LYS A CA 1
ATOM 535 C C . LYS A 1 72 ? 8.694 -3.158 -41.059 1.00 53.56 72 LYS A C 1
ATOM 537 O O . LYS A 1 72 ? 7.686 -3.667 -41.538 1.00 53.56 72 LYS A O 1
ATOM 542 N N . HIS A 1 73 ? 8.908 -3.092 -39.743 1.00 53.03 73 HIS A N 1
ATOM 543 C CA . HIS A 1 73 ? 8.003 -3.667 -38.739 1.00 53.03 73 HIS A CA 1
ATOM 544 C C . HIS A 1 73 ? 6.928 -2.691 -38.228 1.00 53.03 73 HIS A C 1
ATOM 546 O O . HIS A 1 73 ? 6.020 -3.102 -37.509 1.00 53.03 73 HIS A O 1
ATOM 552 N N . SER A 1 74 ? 6.949 -1.415 -38.634 1.00 55.81 74 SER A N 1
ATOM 553 C CA . SER A 1 74 ? 5.978 -0.394 -38.190 1.00 55.81 74 SER A CA 1
ATOM 554 C C . SER A 1 74 ? 4.554 -0.540 -38.755 1.00 55.81 74 SER A C 1
ATOM 556 O O . SER A 1 74 ? 3.739 0.364 -38.579 1.00 55.81 74 SER A O 1
ATOM 558 N N . LYS A 1 75 ? 4.221 -1.651 -39.427 1.00 57.62 75 LYS A N 1
ATOM 559 C CA . LYS A 1 75 ? 2.859 -1.932 -39.915 1.00 57.62 75 LYS A CA 1
ATOM 560 C C . LYS A 1 75 ? 2.098 -2.984 -39.100 1.00 57.62 75 LYS A C 1
ATOM 562 O O . LYS A 1 75 ? 1.100 -3.487 -39.605 1.00 57.62 75 LYS A O 1
ATOM 567 N N . LEU A 1 76 ? 2.501 -3.294 -37.862 1.00 61.06 76 LEU A N 1
ATOM 568 C CA . LEU A 1 76 ? 1.611 -4.064 -36.985 1.00 61.06 76 LEU A CA 1
ATOM 569 C C . LEU A 1 76 ? 0.368 -3.210 -36.697 1.00 61.06 76 LEU A C 1
ATOM 571 O O . LEU A 1 76 ? 0.462 -2.101 -36.155 1.00 61.06 76 LEU A O 1
ATOM 575 N N . SER A 1 77 ? -0.790 -3.680 -37.148 1.00 65.25 77 SER A N 1
ATOM 576 C CA . SER A 1 77 ? -2.042 -2.939 -37.067 1.00 65.25 77 SER A CA 1
ATOM 577 C C . SER A 1 77 ? -2.413 -2.740 -35.604 1.00 65.25 77 SER A C 1
ATOM 579 O O . SER A 1 77 ? -2.228 -3.625 -34.772 1.00 65.25 77 SER A O 1
ATOM 581 N N . ARG A 1 78 ? -2.990 -1.581 -35.272 1.00 70.00 78 ARG A N 1
ATOM 582 C CA . ARG A 1 78 ? -3.391 -1.219 -33.900 1.00 70.00 78 ARG A CA 1
ATOM 583 C C . ARG A 1 78 ? -4.203 -2.326 -33.203 1.00 70.00 78 ARG A C 1
ATOM 585 O O . ARG A 1 78 ? -4.103 -2.478 -31.993 1.00 70.00 78 ARG A O 1
ATOM 592 N N . LYS A 1 79 ? -4.962 -3.103 -33.985 1.00 74.81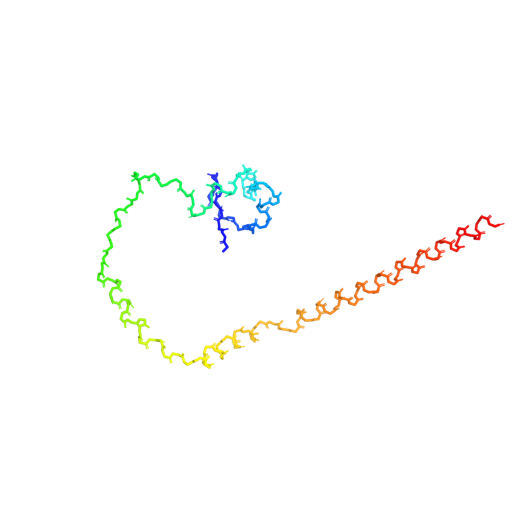 79 LYS A N 1
ATOM 593 C CA . LYS A 1 79 ? -5.754 -4.255 -33.531 1.00 74.81 79 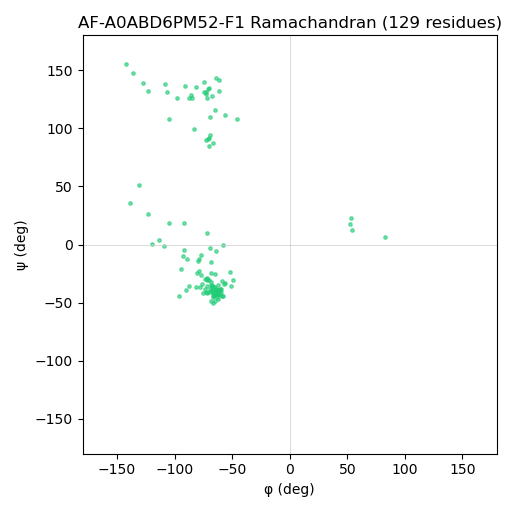LYS A CA 1
ATOM 594 C C . LYS A 1 79 ? -4.893 -5.452 -33.109 1.00 74.81 79 LYS A C 1
ATOM 596 O O . LYS A 1 79 ? -5.163 -6.029 -32.068 1.00 74.81 79 LYS A O 1
ATOM 601 N N . GLU A 1 80 ? -3.823 -5.761 -33.838 1.00 71.75 80 GLU A N 1
ATOM 602 C CA . GLU A 1 80 ? -2.905 -6.866 -33.513 1.00 71.75 80 GLU A CA 1
ATOM 603 C C . GLU A 1 80 ? -2.130 -6.585 -32.221 1.00 71.75 80 GLU A C 1
ATOM 605 O O . GLU A 1 80 ? -1.939 -7.476 -31.398 1.00 71.75 80 GLU A O 1
ATOM 610 N N . ILE A 1 81 ? -1.752 -5.320 -31.995 1.00 75.50 81 ILE A N 1
ATOM 611 C CA . ILE A 1 81 ? -1.118 -4.891 -30.740 1.00 75.50 81 ILE A CA 1
ATOM 612 C C . ILE A 1 81 ? -2.087 -5.090 -29.568 1.00 75.50 81 ILE A C 1
ATOM 614 O O . ILE A 1 81 ? -1.684 -5.565 -28.508 1.00 75.50 81 ILE A O 1
ATOM 618 N N . SER A 1 82 ? -3.369 -4.752 -29.752 1.00 76.31 82 SER A N 1
ATOM 619 C CA . SER A 1 82 ? -4.399 -4.964 -28.731 1.00 76.31 82 SER A CA 1
ATOM 620 C C . SER A 1 82 ? -4.677 -6.445 -28.466 1.00 76.31 82 SER A C 1
ATOM 622 O O . SER A 1 82 ? -4.872 -6.807 -27.309 1.00 76.31 82 SER A O 1
ATOM 624 N N . ASP A 1 83 ? -4.666 -7.302 -29.489 1.00 79.75 83 ASP A N 1
ATOM 625 C CA . ASP A 1 83 ? -4.856 -8.749 -29.322 1.00 79.75 83 ASP A CA 1
ATOM 626 C C . ASP A 1 83 ? -3.695 -9.398 -28.564 1.00 79.75 83 ASP A C 1
ATOM 628 O O . ASP A 1 83 ? -3.938 -10.156 -27.626 1.00 79.75 83 ASP A O 1
ATOM 632 N N . LEU A 1 84 ? -2.442 -9.045 -28.868 1.00 77.94 84 LEU A N 1
ATOM 633 C CA . LEU A 1 84 ? -1.281 -9.542 -28.116 1.00 77.94 84 LEU A CA 1
ATOM 634 C C . LEU A 1 84 ? -1.310 -9.088 -26.649 1.00 77.94 84 LEU A C 1
ATOM 636 O O . LEU A 1 84 ? -1.052 -9.887 -25.749 1.00 77.94 84 LEU A O 1
ATOM 640 N N . LEU A 1 85 ? -1.694 -7.832 -26.392 1.00 78.12 85 LEU A N 1
ATOM 641 C CA . LEU A 1 85 ? -1.831 -7.311 -25.028 1.00 78.12 85 LEU A CA 1
ATOM 642 C C . LEU A 1 85 ? -2.947 -8.023 -24.253 1.00 78.12 85 LEU A C 1
ATOM 644 O O . LEU A 1 85 ? -2.777 -8.369 -23.086 1.00 78.12 85 LEU A O 1
ATOM 648 N N . ASN A 1 86 ? -4.090 -8.254 -24.901 1.00 75.94 86 ASN A N 1
ATOM 649 C CA . ASN A 1 86 ? -5.225 -8.938 -24.288 1.00 75.94 86 ASN A CA 1
ATOM 650 C C . ASN A 1 86 ? -4.962 -10.430 -24.064 1.00 75.94 86 ASN A C 1
ATOM 652 O O . ASN A 1 86 ? -5.493 -10.993 -23.106 1.00 75.94 86 ASN A O 1
ATOM 656 N N . SER A 1 87 ? -4.149 -11.052 -24.918 1.00 74.69 87 SER A N 1
ATOM 657 C CA . SER A 1 87 ? -3.697 -12.437 -24.760 1.00 74.69 87 SER A CA 1
ATOM 658 C C . SER A 1 87 ? -2.788 -12.563 -23.536 1.00 74.69 87 SER A C 1
ATOM 660 O O . SER A 1 87 ? -3.089 -13.345 -22.639 1.00 74.69 87 SER A O 1
ATOM 662 N N . ALA A 1 88 ? -1.778 -11.694 -23.417 1.00 70.88 88 ALA A N 1
ATOM 663 C CA . ALA A 1 88 ? -0.875 -11.658 -22.262 1.00 70.88 88 AL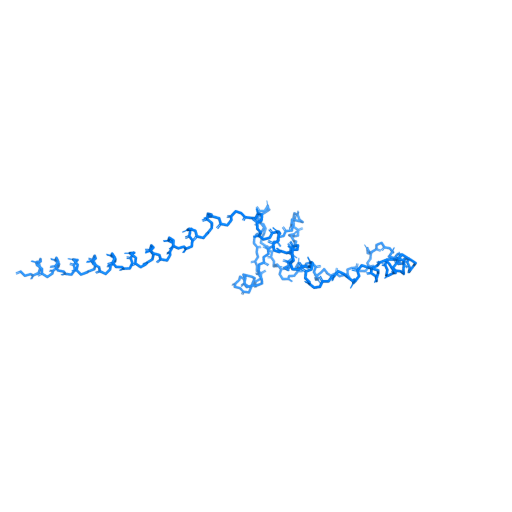A A CA 1
ATOM 664 C C . ALA A 1 88 ? -1.602 -11.338 -20.937 1.00 70.88 88 ALA A C 1
ATOM 666 O O . ALA A 1 88 ? -1.283 -11.890 -19.891 1.00 70.88 88 ALA A O 1
ATOM 667 N N . LEU A 1 89 ? -2.637 -10.489 -20.968 1.00 66.62 89 LEU A N 1
ATOM 668 C CA . LEU A 1 89 ? -3.476 -10.176 -19.797 1.00 66.62 89 LEU A CA 1
ATOM 669 C C . LEU A 1 89 ? -4.497 -11.272 -19.437 1.00 66.62 89 LEU A C 1
ATOM 671 O O . LEU A 1 89 ? -5.207 -11.141 -18.428 1.00 66.62 89 LEU A O 1
ATOM 675 N N . LYS A 1 90 ? -4.667 -12.290 -20.287 1.00 58.84 90 LYS A N 1
ATOM 676 C CA . LYS A 1 90 ? -5.527 -13.455 -20.028 1.00 58.84 90 LYS A CA 1
ATOM 677 C C . LYS A 1 90 ? -4.757 -14.633 -19.434 1.00 58.84 90 LYS A C 1
ATOM 679 O O . LYS A 1 90 ? -5.399 -15.474 -18.816 1.00 58.84 90 LYS A O 1
ATOM 684 N N . GLU A 1 91 ? -3.438 -14.680 -19.602 1.00 56.69 91 GLU A N 1
ATOM 685 C CA . GLU A 1 91 ? -2.587 -15.765 -19.091 1.00 56.69 91 GLU A CA 1
ATOM 686 C C . GLU A 1 91 ? -2.263 -15.634 -17.590 1.00 56.69 91 GLU A C 1
ATOM 688 O O . GLU A 1 91 ? -1.886 -16.615 -16.957 1.00 56.69 91 GLU A O 1
ATOM 693 N N . GLU A 1 92 ? -2.509 -14.470 -16.981 1.00 53.09 92 GLU A N 1
ATOM 694 C CA . GLU A 1 92 ? -2.430 -14.276 -15.526 1.00 53.09 92 GLU A CA 1
ATOM 695 C C . GLU A 1 92 ? -3.729 -14.764 -14.833 1.00 53.09 92 GLU A C 1
ATOM 697 O O . GLU A 1 92 ? -4.833 -14.452 -15.306 1.00 53.09 92 GLU A O 1
ATOM 702 N N . PRO A 1 93 ? -3.652 -15.504 -13.704 1.00 49.31 93 PRO A N 1
ATOM 703 C CA . PRO A 1 93 ? -4.781 -16.200 -13.083 1.00 49.31 93 PRO A CA 1
ATOM 704 C C . PRO A 1 93 ? -5.773 -15.208 -12.451 1.00 49.31 93 PRO A C 1
ATOM 706 O O . PRO A 1 93 ? -5.768 -14.920 -11.258 1.00 49.31 93 PRO A O 1
ATOM 709 N N . LYS A 1 94 ? -6.692 -14.690 -13.268 1.00 52.28 94 LYS A N 1
ATOM 710 C CA . LYS A 1 94 ? -7.728 -13.708 -12.892 1.00 52.28 94 LYS A CA 1
ATOM 711 C C . LYS A 1 94 ? -8.768 -14.192 -11.870 1.00 52.28 94 LYS A C 1
ATOM 713 O O . LYS A 1 94 ? -9.612 -13.393 -11.465 1.00 52.28 94 LYS A O 1
ATOM 718 N N . ALA A 1 95 ? -8.749 -15.462 -11.473 1.00 53.03 95 ALA A N 1
ATOM 719 C CA . ALA A 1 95 ? -9.760 -16.035 -10.586 1.00 53.03 95 ALA A CA 1
ATOM 720 C C . ALA A 1 95 ? -9.505 -15.731 -9.097 1.00 53.03 95 ALA A C 1
ATOM 722 O O . ALA A 1 95 ? -10.455 -15.458 -8.364 1.00 53.03 95 ALA A O 1
ATOM 723 N N . GLU A 1 96 ? -8.248 -15.712 -8.646 1.00 53.00 96 GLU A N 1
ATOM 724 C CA . GLU A 1 96 ? -7.925 -15.583 -7.214 1.00 53.00 96 GLU A CA 1
ATOM 725 C C . GLU A 1 96 ? -7.828 -14.122 -6.750 1.00 53.00 96 GLU A C 1
ATOM 727 O O . GLU A 1 96 ? -8.299 -13.771 -5.665 1.00 53.00 96 GLU A O 1
ATOM 732 N N . GLU A 1 97 ? -7.318 -13.223 -7.595 1.00 53.53 97 GLU A N 1
ATOM 733 C CA . GLU A 1 97 ? -7.089 -11.827 -7.198 1.00 53.53 97 GLU A CA 1
ATOM 734 C C . GLU A 1 97 ? -8.389 -11.008 -7.083 1.00 53.53 97 GLU A C 1
ATOM 736 O O . GLU A 1 97 ? -8.520 -10.121 -6.237 1.00 53.53 97 GLU A O 1
ATOM 741 N N . GLN A 1 98 ? -9.416 -11.349 -7.868 1.00 51.97 98 GLN A N 1
ATOM 742 C CA . GLN A 1 98 ? -10.716 -10.669 -7.809 1.00 51.97 98 GLN A CA 1
ATOM 743 C C . GLN A 1 98 ? -11.565 -11.096 -6.600 1.00 51.97 98 GLN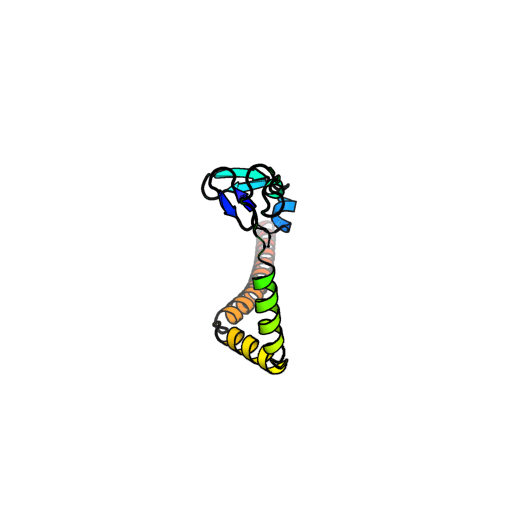 A C 1
ATOM 745 O O . GLN A 1 98 ? -12.381 -10.306 -6.114 1.00 51.97 98 GLN A O 1
ATOM 750 N N . ALA A 1 99 ? -11.358 -12.310 -6.080 1.00 54.12 99 ALA A N 1
ATOM 751 C CA . ALA A 1 99 ? -12.000 -12.782 -4.855 1.00 54.12 99 ALA A CA 1
ATOM 752 C C . ALA A 1 99 ? -11.406 -12.097 -3.610 1.00 54.12 99 ALA A C 1
ATOM 754 O O . ALA A 1 99 ? -12.150 -11.644 -2.736 1.00 54.12 99 ALA A O 1
ATOM 755 N N . ALA A 1 100 ? -10.080 -11.918 -3.572 1.00 55.38 100 ALA A N 1
ATOM 756 C CA . ALA A 1 100 ? -9.383 -11.263 -2.464 1.00 55.38 100 ALA A CA 1
ATOM 757 C C . ALA A 1 100 ? -9.758 -9.774 -2.306 1.00 55.38 100 ALA A C 1
ATOM 759 O O . ALA A 1 100 ? -9.899 -9.272 -1.187 1.00 55.38 100 ALA A O 1
ATOM 760 N N . VAL A 1 101 ? -9.976 -9.057 -3.415 1.00 59.38 101 VAL A N 1
ATOM 761 C CA . VAL A 1 101 ? -10.358 -7.632 -3.382 1.00 59.38 101 VAL A CA 1
ATOM 762 C C . VAL A 1 101 ? -11.800 -7.427 -2.899 1.00 59.38 101 VAL A C 1
ATOM 764 O O . VAL A 1 101 ? -12.062 -6.464 -2.173 1.00 59.38 101 VAL A O 1
ATOM 767 N N . LYS A 1 102 ? -12.730 -8.326 -3.248 1.00 57.78 102 LYS A N 1
ATOM 768 C CA . LYS A 1 102 ? -14.117 -8.280 -2.746 1.00 57.78 102 LYS A CA 1
ATOM 769 C C . LYS A 1 102 ? -14.178 -8.594 -1.248 1.00 57.78 102 LYS A C 1
ATOM 771 O O . LYS A 1 102 ? -14.678 -7.772 -0.483 1.00 57.78 102 LYS A O 1
ATOM 776 N N . ALA A 1 103 ? -13.520 -9.674 -0.816 1.00 58.88 103 ALA A N 1
ATOM 777 C CA . ALA A 1 103 ? -13.455 -10.069 0.593 1.00 58.88 103 ALA A CA 1
ATOM 778 C C . ALA A 1 103 ? -12.882 -8.969 1.510 1.00 58.88 103 ALA A C 1
ATOM 780 O O . ALA A 1 103 ? -13.336 -8.799 2.641 1.00 58.88 103 ALA A O 1
ATOM 781 N N . ARG A 1 104 ? -11.922 -8.165 1.026 1.00 59.53 104 ARG A N 1
ATOM 782 C CA . ARG A 1 104 ? -11.332 -7.062 1.805 1.00 59.53 104 ARG A CA 1
ATOM 783 C C . ARG A 1 104 ? -12.306 -5.906 2.066 1.00 59.53 104 ARG A C 1
ATOM 785 O O . ARG A 1 104 ? -12.234 -5.288 3.127 1.00 59.53 104 ARG A O 1
ATOM 792 N N . LYS A 1 105 ? -13.201 -5.597 1.121 1.00 62.81 105 LYS A N 1
ATOM 793 C CA . LYS A 1 105 ? -14.227 -4.550 1.292 1.00 62.81 105 LYS A CA 1
ATOM 794 C C . LYS A 1 105 ? -15.361 -5.019 2.199 1.00 62.81 105 LYS A C 1
ATOM 796 O O . LYS A 1 105 ? -15.778 -4.266 3.077 1.00 62.81 105 LYS A O 1
ATOM 801 N N . ASP A 1 106 ? -15.792 -6.264 2.031 1.00 66.81 106 ASP A N 1
ATOM 802 C CA . ASP A 1 106 ? -16.839 -6.859 2.864 1.00 66.81 106 ASP A CA 1
ATOM 803 C C . ASP A 1 106 ? -16.365 -7.035 4.316 1.00 66.81 106 ASP A C 1
ATOM 805 O O . ASP A 1 106 ? -17.089 -6.695 5.254 1.00 66.81 106 ASP A O 1
ATOM 809 N N . GLY A 1 107 ? -15.102 -7.434 4.510 1.00 71.31 107 GLY A N 1
ATOM 810 C CA . GLY A 1 107 ? -14.476 -7.511 5.829 1.00 71.31 107 GLY A CA 1
ATOM 811 C C . GLY A 1 107 ? -14.411 -6.159 6.545 1.00 71.31 107 GLY A C 1
ATOM 812 O O . GLY A 1 107 ? -14.683 -6.092 7.738 1.00 71.31 107 GLY A O 1
ATOM 813 N N . PHE A 1 108 ? -14.126 -5.065 5.831 1.00 73.81 108 PHE A N 1
ATOM 814 C CA . PHE A 1 108 ? -14.040 -3.736 6.445 1.00 73.81 108 PHE A CA 1
ATOM 815 C C . PHE A 1 108 ? -15.398 -3.248 6.978 1.00 73.81 108 PHE A C 1
ATOM 817 O O . PHE A 1 108 ? -15.491 -2.816 8.129 1.00 73.81 108 PHE A O 1
ATOM 824 N N . ASN A 1 109 ? -16.473 -3.394 6.196 1.00 83.94 109 ASN A N 1
ATOM 825 C CA . ASN A 1 109 ? -17.825 -3.024 6.633 1.00 83.94 109 ASN A CA 1
ATOM 826 C C . ASN A 1 109 ? -18.296 -3.876 7.821 1.00 83.94 109 ASN A C 1
ATOM 828 O O . ASN A 1 109 ? -18.889 -3.356 8.767 1.00 83.94 109 ASN A O 1
ATOM 832 N N . TRP A 1 110 ? -17.979 -5.173 7.801 1.00 83.69 110 TRP A N 1
ATOM 833 C CA . TRP A 1 110 ? -18.310 -6.086 8.891 1.00 83.69 110 TRP A CA 1
ATOM 834 C C . TRP A 1 110 ? -17.540 -5.760 10.180 1.00 83.69 110 TRP A C 1
ATOM 836 O O . TRP A 1 110 ? -18.132 -5.707 11.258 1.00 83.69 110 TRP A O 1
ATOM 846 N N . THR A 1 111 ? -16.247 -5.435 10.079 1.00 93.44 111 THR A N 1
ATOM 847 C CA . THR A 1 111 ? -15.456 -4.999 11.243 1.00 93.44 111 THR A CA 1
ATOM 848 C C . THR A 1 111 ? -15.958 -3.684 11.834 1.00 93.44 111 THR A C 1
ATOM 850 O O . THR A 1 111 ? -16.023 -3.560 13.055 1.00 93.44 111 THR A O 1
ATOM 853 N N . LEU A 1 112 ? -16.381 -2.726 10.999 1.00 92.06 112 LEU A N 1
ATOM 854 C CA . LEU A 1 112 ? -16.927 -1.453 11.469 1.00 92.06 112 LEU A CA 1
ATOM 855 C C . LEU A 1 112 ? -18.253 -1.653 12.215 1.00 92.06 112 LEU A C 1
ATOM 857 O O . LEU A 1 112 ? -18.430 -1.112 13.305 1.00 92.06 112 LEU A O 1
ATOM 861 N N . ALA A 1 113 ? -19.152 -2.478 11.672 1.00 93.12 113 ALA A N 1
ATOM 862 C CA . ALA A 1 113 ? -20.403 -2.832 12.340 1.00 93.12 113 ALA A CA 1
ATOM 863 C C . ALA A 1 113 ? -20.153 -3.531 13.691 1.00 93.12 113 ALA A C 1
ATOM 865 O O . ALA A 1 113 ? -20.775 -3.173 14.693 1.00 93.12 113 ALA A O 1
ATOM 866 N N . SER A 1 114 ? -19.199 -4.470 13.744 1.00 94.25 114 SER A N 1
ATOM 867 C CA . SER A 1 114 ? -18.818 -5.156 14.985 1.00 94.25 114 SER A CA 1
ATOM 868 C C . SER A 1 114 ? -18.251 -4.196 16.036 1.00 94.25 114 SER A C 1
ATOM 870 O O . SER A 1 114 ? -18.544 -4.346 17.222 1.00 94.25 114 SER A O 1
ATOM 872 N N . LEU A 1 115 ? -17.456 -3.208 15.620 1.00 94.94 115 LEU A N 1
ATOM 873 C CA . LEU A 1 115 ? -16.852 -2.222 16.518 1.00 94.94 115 LEU A CA 1
ATOM 874 C C . LEU A 1 115 ? -17.906 -1.282 17.125 1.00 94.94 115 LEU A C 1
ATOM 876 O O . LEU A 1 115 ? -17.861 -0.979 18.320 1.00 94.94 115 LEU A O 1
ATOM 880 N N . ILE A 1 116 ? -18.888 -0.860 16.321 1.00 95.56 116 ILE A N 1
ATOM 881 C CA . ILE A 1 116 ? -20.006 -0.024 16.781 1.00 95.56 116 ILE A CA 1
ATOM 882 C C . ILE A 1 116 ? -20.870 -0.800 17.782 1.00 95.56 116 ILE A C 1
ATOM 884 O O . ILE A 1 116 ? -21.142 -0.295 18.872 1.00 95.56 116 ILE A O 1
ATOM 888 N N . ALA A 1 117 ? -21.248 -2.040 17.456 1.00 96.31 117 ALA A N 1
ATOM 889 C CA . ALA A 1 117 ? -22.050 -2.884 18.341 1.00 96.31 117 ALA A CA 1
ATOM 890 C C . ALA A 1 117 ? -21.358 -3.131 19.693 1.00 96.31 117 ALA A C 1
ATOM 892 O O . ALA A 1 117 ? -21.987 -2.994 20.743 1.00 96.31 117 ALA A O 1
ATOM 893 N N . LEU A 1 118 ? -20.051 -3.425 19.676 1.00 96.75 118 LEU A N 1
ATOM 894 C CA . LEU A 1 118 ? -19.257 -3.620 20.890 1.00 96.75 118 LEU A CA 1
ATOM 895 C C . LEU A 1 118 ? -19.229 -2.357 21.763 1.00 96.75 118 LEU A C 1
ATOM 897 O O . LEU A 1 118 ? -19.369 -2.445 22.980 1.00 96.75 118 LEU A O 1
ATOM 901 N N . THR A 1 119 ? -19.096 -1.181 21.146 1.00 96.56 119 THR A N 1
ATOM 902 C CA . THR A 1 119 ? -19.058 0.106 21.859 1.00 96.56 119 THR A CA 1
ATOM 903 C C . THR A 1 119 ? -20.375 0.386 22.587 1.00 96.56 119 THR A C 1
ATOM 905 O O . THR A 1 119 ? -20.365 0.771 23.756 1.00 96.56 119 THR A O 1
ATOM 908 N N . VAL A 1 120 ? -21.514 0.154 21.923 1.00 96.69 120 VAL A N 1
ATOM 909 C CA . VAL A 1 120 ? -22.846 0.322 22.532 1.00 96.69 120 VAL A CA 1
ATOM 910 C C . VAL A 1 120 ? -23.052 -0.670 23.678 1.00 96.69 120 VAL A C 1
ATOM 912 O O . VAL A 1 120 ? -23.540 -0.285 24.737 1.00 96.69 120 VAL A O 1
ATOM 915 N N . LEU A 1 121 ? -22.632 -1.926 23.503 1.00 96.88 121 LEU A N 1
ATOM 916 C CA . LEU A 1 121 ? -22.745 -2.960 24.534 1.00 96.88 121 LEU A CA 1
ATOM 917 C C . LEU A 1 121 ? -21.938 -2.602 25.790 1.00 96.88 121 LEU A C 1
ATOM 919 O O . LEU A 1 121 ? -22.443 -2.729 26.904 1.00 96.88 121 LEU A O 1
ATOM 923 N N . ILE A 1 122 ? -20.715 -2.095 25.613 1.00 96.00 122 ILE A N 1
ATOM 924 C CA . ILE A 1 122 ? -19.879 -1.614 26.718 1.00 96.00 122 ILE A CA 1
ATOM 925 C C . ILE A 1 122 ? -20.560 -0.441 27.435 1.00 96.00 122 ILE A C 1
ATOM 927 O O . ILE A 1 122 ? -20.663 -0.465 28.660 1.00 96.00 122 ILE A O 1
ATOM 931 N N . MET A 1 123 ? -21.077 0.549 26.699 1.00 94.81 123 MET A N 1
ATOM 932 C CA . MET A 1 123 ? -21.806 1.675 27.301 1.00 94.81 123 MET A CA 1
ATOM 933 C C . MET A 1 123 ? -23.017 1.201 28.110 1.00 94.81 123 MET A C 1
ATOM 935 O O . MET A 1 123 ? -23.200 1.641 29.242 1.00 94.81 123 MET A O 1
ATOM 939 N N . GLN A 1 124 ? -23.799 0.257 27.581 1.00 94.38 124 GLN A N 1
ATOM 940 C CA . GLN A 1 124 ? -24.962 -0.295 28.277 1.00 94.38 124 GLN A CA 1
ATOM 941 C C . GLN A 1 124 ? -24.575 -1.021 29.577 1.00 94.38 124 GLN A C 1
ATOM 943 O O . GLN A 1 124 ? -25.265 -0.877 30.586 1.00 94.38 124 GLN A O 1
ATOM 948 N N . LEU A 1 125 ? -23.462 -1.766 29.578 1.00 95.75 125 LEU A N 1
ATOM 949 C CA . LEU A 1 125 ? -22.930 -2.417 30.781 1.00 95.75 125 LEU A CA 1
ATOM 950 C C . LEU A 1 125 ? -22.496 -1.401 31.839 1.00 95.75 125 LEU A C 1
ATOM 952 O O . LEU A 1 125 ? -22.796 -1.590 33.015 1.00 95.75 125 LEU A O 1
ATOM 956 N N . PHE A 1 126 ? -21.833 -0.316 31.434 1.00 94.19 126 PHE A N 1
ATOM 957 C CA . PHE A 1 126 ? -21.475 0.762 32.356 1.00 94.19 126 PHE A CA 1
ATOM 958 C C . PHE A 1 126 ? -22.709 1.438 32.950 1.00 94.19 126 PHE A C 1
ATOM 960 O O . PHE A 1 126 ? -22.740 1.677 34.153 1.00 94.19 126 PHE A O 1
ATOM 967 N N . TYR A 1 127 ? -23.737 1.696 32.139 1.00 94.00 127 TYR A N 1
ATOM 968 C CA . TYR A 1 127 ? -24.998 2.250 32.632 1.00 94.00 127 TYR A CA 1
ATOM 969 C C . TYR A 1 127 ? -25.664 1.347 33.672 1.00 94.00 127 TYR A C 1
ATOM 971 O O . TYR A 1 127 ? -26.147 1.861 34.670 1.00 94.00 127 TYR A O 1
ATOM 979 N N . LEU A 1 128 ? -25.663 0.026 33.477 1.00 91.00 128 LEU A N 1
ATOM 980 C CA . LEU A 1 128 ? -26.207 -0.921 34.457 1.00 91.00 128 LEU A CA 1
ATOM 981 C C . LEU A 1 128 ? -25.341 -1.067 35.714 1.00 91.00 128 LEU A C 1
ATOM 983 O O . LEU A 1 128 ? -25.877 -1.368 36.769 1.00 91.00 128 LEU A O 1
ATOM 987 N N . ALA A 1 129 ? -24.023 -0.898 35.607 1.00 90.56 129 ALA A N 1
ATOM 988 C CA . ALA A 1 129 ? -23.110 -0.998 36.747 1.00 90.56 129 ALA A CA 1
ATOM 989 C C . ALA A 1 129 ? -23.067 0.278 37.608 1.00 90.56 129 ALA A C 1
ATOM 991 O O . ALA A 1 129 ? -22.675 0.214 38.771 1.00 90.56 129 ALA A O 1
ATOM 992 N N . LEU A 1 130 ? -23.403 1.433 37.023 1.00 85.19 130 LEU A N 1
ATOM 993 C CA . LEU A 1 130 ? -23.477 2.730 37.706 1.00 85.19 130 LEU A CA 1
ATOM 994 C C . LEU A 1 130 ? -24.881 3.057 38.244 1.00 85.19 130 LEU A C 1
ATOM 996 O O . LEU A 1 130 ? -25.019 4.048 38.963 1.00 85.19 130 LEU A O 1
ATOM 1000 N N . LEU A 1 131 ? -25.896 2.270 37.871 1.00 72.62 131 LEU A N 1
ATOM 1001 C CA . LEU A 1 131 ? -27.261 2.333 38.403 1.00 72.62 131 LEU A CA 1
ATOM 1002 C C . LEU A 1 131 ? -27.390 1.437 39.642 1.00 72.62 131 LEU A C 1
ATOM 1004 O O . LEU A 1 131 ? -28.080 1.868 40.591 1.00 72.62 131 LEU A O 1
#

Radius of gyration: 28.5 Å; Cα contacts (8 Å, |Δi|>4): 76; chains: 1; bounding box: 66×29×80 Å

Solvent-accessible surface area (backbone atoms only — not comparable to full-atom values): 8046 Å² total; per-residue (Å²): 132,61,44,23,47,42,92,88,74,64,49,77,40,82,58,58,70,71,58,32,64,75,46,80,22,51,44,66,38,92,86,76,68,49,76,45,54,41,76,65,32,28,82,87,48,68,82,79,65,83,89,75,68,78,82,79,79,76,61,66,67,58,58,55,56,53,55,63,56,55,66,71,62,73,72,71,48,75,63,58,57,50,50,54,53,52,50,62,67,60,74,50,78,70,72,62,63,60,52,55,58,51,52,53,55,56,48,51,58,51,51,51,53,52,52,52,54,51,52,53,51,52,52,52,51,50,55,64,73,75,103

Secondary structure (DSSP, 8-state):
--EEE-TTT--EEE--HHHHHHTTTEEE-TTT--EEEGGGSBTT-----GGG-------HHHHHHHHHHHHHHTT--HHHHHHHHHHHTTSS-HHHHHHHHHHHHHHHHHHHHHHHHHHHHHHHHHHHHH-

pLDDT: mean 70.7, std 14.45, range [46.38, 96.88]

Sequence (131 aa):
MPACSCPHCKTPHWVKDAQLNVAQGFVVCTRCSGMFKAKDYLSGNLPADPAHLPVAVTDVRLVHNIGAQILKHSKLSRKEISDLLNSALKEEPKAEEQAAVKARKDGFNWTLASLIALTVLIMQLFYLALL

Mean predicted aligned error: 21.73 Å